Protein AF-A0A9P7SW70-F1 (afdb_monomer)

Structure (mmCIF, N/CA/C/O backbone):
data_AF-A0A9P7SW70-F1
#
_entry.id   AF-A0A9P7SW70-F1
#
loop_
_atom_site.group_PDB
_atom_site.id
_atom_site.type_symbol
_atom_site.label_atom_id
_atom_site.label_alt_id
_atom_site.label_comp_id
_atom_site.label_asym_id
_atom_site.label_entity_id
_atom_site.label_seq_id
_atom_site.pdbx_PDB_ins_code
_atom_site.Cartn_x
_atom_site.Cartn_y
_atom_site.Cartn_z
_atom_site.occupancy
_atom_site.B_iso_or_equiv
_atom_site.auth_seq_id
_atom_site.auth_comp_id
_atom_site.auth_asym_id
_atom_site.auth_atom_id
_atom_site.pdbx_PDB_model_num
ATOM 1 N N . MET A 1 1 ? 14.871 13.527 28.738 1.00 33.38 1 MET A N 1
ATOM 2 C CA . MET A 1 1 ? 14.464 12.197 29.244 1.00 33.38 1 MET A CA 1
ATOM 3 C C . MET A 1 1 ? 13.723 11.474 28.130 1.00 33.38 1 MET A C 1
ATOM 5 O O . MET A 1 1 ? 12.901 12.083 27.464 1.00 33.38 1 MET A O 1
ATOM 9 N N . ALA A 1 2 ? 14.121 10.242 27.828 1.00 35.59 2 ALA A N 1
ATOM 10 C CA . ALA A 1 2 ? 13.716 9.496 26.641 1.00 35.59 2 ALA A CA 1
ATOM 11 C C . ALA A 1 2 ? 12.453 8.663 26.915 1.00 35.59 2 ALA A C 1
ATOM 13 O O . ALA A 1 2 ? 12.571 7.533 27.375 1.00 35.59 2 ALA A O 1
ATOM 14 N N . GLU A 1 3 ? 11.262 9.174 26.595 1.00 40.00 3 GLU A N 1
ATOM 15 C CA . GLU A 1 3 ? 10.040 8.360 26.620 1.00 40.00 3 GLU A CA 1
ATOM 16 C C . GLU A 1 3 ? 10.090 7.295 25.514 1.00 40.00 3 GLU A C 1
ATOM 18 O O . GLU A 1 3 ? 9.919 7.533 24.314 1.00 40.00 3 GLU A O 1
ATOM 23 N N . THR A 1 4 ? 10.410 6.071 25.917 1.00 44.59 4 THR A N 1
ATOM 24 C CA . THR A 1 4 ? 10.183 4.862 25.134 1.00 44.59 4 THR A CA 1
ATOM 25 C C . THR A 1 4 ? 8.685 4.648 25.000 1.00 44.59 4 THR A C 1
ATOM 27 O O . THR A 1 4 ? 8.045 4.216 25.953 1.00 44.59 4 THR A O 1
ATOM 30 N N . ALA A 1 5 ? 8.129 4.914 23.811 1.00 48.75 5 ALA A N 1
ATOM 31 C CA . ALA A 1 5 ? 6.800 4.418 23.467 1.00 48.75 5 ALA A CA 1
ATOM 32 C C . ALA A 1 5 ? 6.729 2.921 23.828 1.00 48.75 5 ALA A C 1
ATOM 34 O O . ALA A 1 5 ? 7.665 2.185 23.470 1.00 48.75 5 ALA A O 1
ATOM 35 N N . PRO A 1 6 ? 5.684 2.480 24.547 1.00 55.47 6 PRO A N 1
ATOM 36 C CA . PRO A 1 6 ? 5.630 1.146 25.124 1.00 55.47 6 PRO A CA 1
ATOM 37 C C . PRO A 1 6 ? 5.807 0.087 24.033 1.00 55.47 6 PRO A C 1
ATOM 39 O O . PRO A 1 6 ? 5.265 0.193 22.938 1.00 55.47 6 PRO A O 1
ATOM 42 N N . ILE A 1 7 ? 6.602 -0.944 24.319 1.00 53.94 7 ILE A N 1
ATOM 43 C CA . ILE A 1 7 ? 6.919 -2.030 23.375 1.00 53.94 7 ILE A CA 1
ATOM 44 C C . ILE A 1 7 ? 5.635 -2.683 22.815 1.00 53.94 7 ILE A C 1
ATOM 46 O O . ILE A 1 7 ? 5.616 -3.069 21.645 1.00 53.94 7 ILE A O 1
ATOM 50 N N . SER A 1 8 ? 4.553 -2.699 23.607 1.00 55.59 8 SER A N 1
ATOM 51 C CA . SER A 1 8 ? 3.218 -3.190 23.228 1.00 55.59 8 SER A CA 1
ATOM 52 C C . SER A 1 8 ? 2.660 -2.503 21.980 1.00 55.59 8 SER A C 1
ATOM 54 O O . SER A 1 8 ? 2.403 -3.174 20.986 1.00 55.59 8 SER A O 1
ATOM 56 N N . THR A 1 9 ? 2.597 -1.165 21.953 1.00 65.81 9 THR A N 1
ATOM 57 C CA . THR A 1 9 ? 1.918 -0.417 20.872 1.00 65.81 9 THR A CA 1
ATOM 58 C C . THR A 1 9 ? 2.577 -0.598 19.511 1.00 65.81 9 THR A C 1
ATOM 60 O O . THR A 1 9 ? 1.957 -0.383 18.472 1.00 65.81 9 THR A O 1
ATOM 63 N N . THR A 1 10 ? 3.842 -1.013 19.501 1.00 64.38 10 THR A N 1
ATOM 64 C CA . THR A 1 10 ? 4.565 -1.319 18.267 1.00 64.38 10 THR A CA 1
ATOM 65 C C . THR A 1 10 ? 4.339 -2.727 17.777 1.00 64.38 10 THR A C 1
ATOM 67 O O . THR A 1 10 ? 4.258 -2.932 16.568 1.00 64.38 10 THR A O 1
ATOM 70 N N . LEU A 1 11 ? 4.287 -3.698 18.685 1.00 67.12 11 LEU A N 1
ATOM 71 C CA . LEU A 1 11 ? 3.925 -5.057 18.309 1.00 67.12 11 LEU A CA 1
ATOM 72 C C . LEU A 1 11 ? 2.505 -5.065 17.748 1.00 67.12 11 LEU A C 1
ATOM 74 O O . LEU A 1 11 ? 2.306 -5.621 16.672 1.00 67.12 11 LEU A O 1
ATOM 78 N N . ASP A 1 12 ? 1.586 -4.339 18.382 1.00 73.25 12 ASP A N 1
ATOM 79 C CA . ASP A 1 12 ? 0.208 -4.171 17.918 1.00 73.25 12 ASP A CA 1
ATOM 80 C C . ASP A 1 12 ? 0.169 -3.522 16.528 1.00 73.25 12 ASP A C 1
ATOM 82 O O . ASP A 1 12 ? -0.403 -4.079 15.593 1.00 73.25 12 ASP A O 1
ATOM 86 N N . PHE A 1 13 ? 0.908 -2.424 16.331 1.00 74.12 13 PHE A N 1
ATOM 87 C CA . PHE A 1 13 ? 1.079 -1.794 15.019 1.00 74.12 13 PHE A CA 1
ATOM 88 C C . PHE A 1 13 ? 1.612 -2.768 13.950 1.00 74.12 13 PHE A C 1
ATOM 90 O O . PHE A 1 13 ? 1.043 -2.877 12.862 1.00 74.12 13 PHE A O 1
ATOM 97 N N . ILE A 1 14 ? 2.694 -3.500 14.240 1.00 72.44 14 ILE A N 1
ATOM 98 C CA . ILE A 1 14 ? 3.294 -4.453 13.295 1.00 72.44 14 ILE A CA 1
ATOM 99 C C . ILE A 1 14 ? 2.312 -5.583 12.982 1.00 72.44 14 ILE A C 1
ATOM 101 O O . ILE A 1 14 ? 2.230 -6.012 11.830 1.00 72.44 14 ILE A O 1
ATOM 105 N N . ILE A 1 15 ? 1.585 -6.084 13.981 1.00 76.75 15 ILE A N 1
ATOM 106 C CA . ILE A 1 15 ? 0.609 -7.162 13.821 1.00 76.75 15 ILE A CA 1
ATOM 107 C C . ILE A 1 15 ? -0.555 -6.691 12.950 1.00 76.75 15 ILE A C 1
ATOM 109 O O . ILE A 1 15 ? -0.862 -7.372 11.970 1.00 76.75 15 ILE A O 1
ATOM 113 N N . SER A 1 16 ? -1.155 -5.534 13.237 1.00 77.19 16 SER A N 1
ATOM 114 C CA . SER A 1 16 ? -2.276 -4.988 12.460 1.00 77.19 16 SER A CA 1
ATOM 115 C C . SER A 1 16 ? -1.874 -4.721 11.012 1.00 77.19 16 SER A C 1
ATOM 117 O O . SER A 1 16 ? -2.533 -5.190 10.082 1.00 77.19 16 SER A O 1
ATOM 119 N N . VAL A 1 17 ? -0.709 -4.101 10.797 1.00 77.50 17 VAL A N 1
ATOM 120 C CA . VAL A 1 17 ? -0.172 -3.875 9.449 1.00 77.50 17 VAL A CA 1
ATOM 121 C C . VAL A 1 17 ? 0.100 -5.193 8.724 1.00 77.50 17 VAL A C 1
ATOM 123 O O . VAL A 1 17 ? -0.289 -5.349 7.568 1.00 77.50 17 VAL A O 1
ATOM 126 N N . LYS A 1 18 ? 0.719 -6.183 9.382 1.00 77.88 18 LYS A N 1
ATOM 127 C CA . LYS A 1 18 ? 0.943 -7.506 8.775 1.00 77.88 18 LYS A CA 1
ATOM 128 C C . LYS A 1 18 ? -0.372 -8.191 8.412 1.00 77.88 18 LYS A C 1
ATOM 130 O O . LYS A 1 18 ? -0.463 -8.766 7.330 1.00 77.88 18 LYS A O 1
ATOM 135 N N . ARG A 1 19 ? -1.383 -8.145 9.286 1.00 80.19 19 ARG A N 1
ATOM 136 C CA . ARG A 1 19 ? -2.712 -8.727 9.030 1.00 80.19 19 ARG A CA 1
ATOM 137 C C . ARG A 1 19 ? -3.365 -8.094 7.805 1.00 80.19 19 ARG A C 1
ATOM 139 O O . ARG A 1 19 ? -3.864 -8.827 6.957 1.00 80.19 19 ARG A O 1
ATOM 146 N N . MET A 1 20 ? -3.300 -6.770 7.678 1.00 78.19 20 MET A N 1
ATOM 147 C CA . MET A 1 20 ? -3.820 -6.063 6.509 1.00 78.19 20 MET A CA 1
ATOM 148 C C . MET A 1 20 ? -3.070 -6.438 5.230 1.00 78.19 20 MET A C 1
ATOM 150 O O . MET A 1 20 ? -3.681 -6.834 4.240 1.00 78.19 20 MET A O 1
ATOM 154 N N . LEU A 1 21 ? -1.740 -6.361 5.247 1.00 78.75 21 LEU A N 1
ATOM 155 C CA . LEU A 1 21 ? -0.914 -6.600 4.064 1.00 78.75 21 LEU A CA 1
ATOM 156 C C . LEU A 1 21 ? -0.947 -8.066 3.594 1.00 78.75 21 LEU A C 1
ATOM 158 O O . LEU A 1 21 ? -0.800 -8.312 2.403 1.00 78.75 21 LEU A O 1
ATOM 162 N N . ARG A 1 22 ? -1.236 -9.038 4.476 1.00 77.44 22 ARG A N 1
ATOM 163 C CA . ARG A 1 22 ? -1.486 -10.447 4.095 1.00 77.44 22 ARG A CA 1
ATOM 164 C C . ARG A 1 22 ? -2.667 -10.633 3.139 1.00 77.44 22 ARG A C 1
ATOM 166 O O . ARG A 1 22 ? -2.764 -11.676 2.502 1.00 77.44 22 ARG A O 1
ATOM 173 N N . SER A 1 23 ? -3.579 -9.665 3.051 1.00 71.62 23 SER A N 1
ATOM 174 C CA . SER A 1 23 ? -4.692 -9.716 2.095 1.00 71.62 23 SER A CA 1
ATOM 175 C C . SER A 1 23 ? -4.290 -9.316 0.668 1.00 71.62 23 SER A C 1
ATOM 177 O O . SER A 1 23 ? -5.068 -9.516 -0.266 1.00 71.62 23 SER A O 1
ATOM 179 N N . VAL A 1 24 ? -3.075 -8.789 0.485 1.00 71.31 24 VAL A N 1
ATOM 180 C CA . VAL A 1 24 ? -2.555 -8.309 -0.796 1.00 71.31 24 VAL A CA 1
ATOM 181 C C . VAL A 1 24 ? -1.742 -9.421 -1.457 1.00 71.31 24 VAL A C 1
ATOM 183 O O . VAL A 1 24 ? -0.640 -9.740 -1.016 1.00 71.31 24 VAL A O 1
ATOM 186 N N . LYS A 1 25 ? -2.277 -10.010 -2.532 1.00 67.62 25 LYS A N 1
ATOM 187 C CA . LYS A 1 25 ? -1.692 -11.196 -3.185 1.00 67.62 25 LYS A CA 1
ATOM 188 C C . LYS A 1 25 ? -0.251 -10.990 -3.656 1.00 67.62 25 LYS A C 1
ATOM 190 O O . LYS A 1 25 ? 0.555 -11.903 -3.535 1.00 67.62 25 LYS A O 1
ATOM 195 N N . SER A 1 26 ? 0.079 -9.808 -4.173 1.00 64.31 26 SER A N 1
ATOM 196 C CA . SER A 1 26 ? 1.424 -9.492 -4.666 1.00 64.31 26 SER A CA 1
ATOM 197 C C . SER A 1 26 ? 2.444 -9.120 -3.582 1.00 64.31 26 SER A C 1
ATOM 199 O O . SER A 1 26 ? 3.583 -8.796 -3.917 1.00 64.31 26 SER A O 1
ATOM 201 N N . ILE A 1 27 ? 2.056 -9.046 -2.304 1.00 67.31 27 ILE A N 1
ATOM 202 C CA . ILE A 1 27 ? 2.996 -8.730 -1.222 1.00 67.31 27 ILE A CA 1
ATOM 203 C C . ILE A 1 27 ? 3.542 -10.036 -0.667 1.00 67.31 27 ILE A C 1
ATOM 205 O O . ILE A 1 27 ? 2.938 -10.658 0.202 1.00 67.31 27 ILE A O 1
ATOM 209 N N . ASP A 1 28 ? 4.728 -10.405 -1.140 1.00 64.19 28 ASP A N 1
ATOM 210 C CA . ASP A 1 28 ? 5.550 -11.409 -0.478 1.00 64.19 28 ASP A CA 1
ATOM 211 C C . ASP A 1 28 ? 6.606 -10.708 0.390 1.00 64.19 28 ASP A C 1
ATOM 213 O O . ASP A 1 28 ? 7.395 -9.881 -0.090 1.00 64.19 28 ASP A O 1
ATOM 217 N N . PHE A 1 29 ? 6.563 -10.968 1.699 1.00 60.47 29 PHE A N 1
ATOM 218 C CA . PHE A 1 29 ? 7.402 -10.301 2.693 1.00 60.47 29 PHE A CA 1
ATOM 219 C C . PHE A 1 29 ? 8.811 -10.891 2.678 1.00 60.47 29 PHE A C 1
ATOM 221 O O . PHE A 1 29 ? 9.170 -11.693 3.535 1.00 60.47 29 PHE A O 1
ATOM 228 N N . THR A 1 30 ? 9.643 -10.465 1.733 1.00 54.19 30 THR A N 1
ATOM 229 C CA . THR A 1 30 ? 11.051 -10.891 1.705 1.00 54.19 30 THR A CA 1
ATOM 230 C C . THR A 1 30 ? 11.881 -10.194 2.773 1.00 54.19 30 THR A C 1
ATOM 232 O O . THR A 1 30 ? 12.708 -10.825 3.427 1.00 54.19 30 THR A O 1
ATOM 235 N N . GLN A 1 31 ? 11.671 -8.889 2.968 1.00 54.72 31 GLN A N 1
ATOM 236 C CA . GLN A 1 31 ? 12.362 -8.099 3.987 1.00 54.72 31 GLN A CA 1
ATOM 237 C C . GLN A 1 31 ? 11.421 -7.050 4.581 1.00 54.72 31 GLN A C 1
ATOM 239 O O . GLN A 1 31 ? 10.866 -6.209 3.870 1.00 54.72 31 GLN A O 1
ATOM 244 N N . ALA A 1 32 ? 11.277 -7.087 5.904 1.00 58.81 32 ALA A N 1
ATOM 245 C CA . ALA A 1 32 ? 10.524 -6.117 6.682 1.00 58.81 32 ALA A CA 1
ATOM 246 C C . ALA A 1 32 ? 11.463 -5.510 7.727 1.00 58.81 32 ALA A C 1
ATOM 248 O O . ALA A 1 32 ? 11.938 -6.215 8.618 1.00 58.81 32 ALA A O 1
ATOM 249 N N . LYS A 1 33 ? 11.755 -4.212 7.609 1.00 66.12 33 LYS A N 1
ATOM 250 C CA . LYS A 1 33 ? 12.598 -3.498 8.575 1.00 66.12 33 LYS A CA 1
ATOM 251 C C . LYS A 1 33 ? 11.746 -2.498 9.337 1.00 66.12 33 LYS A C 1
ATOM 253 O O . LYS A 1 33 ? 11.120 -1.629 8.737 1.00 66.12 33 LYS A O 1
ATOM 258 N N . VAL A 1 34 ? 11.742 -2.625 10.660 1.00 63.00 34 VAL A N 1
ATOM 259 C CA . VAL A 1 34 ? 11.184 -1.607 11.549 1.00 63.00 34 VAL A CA 1
ATOM 260 C C . VAL A 1 34 ? 12.309 -0.647 11.879 1.00 63.00 34 VAL A C 1
ATOM 262 O O . VAL A 1 34 ? 13.332 -1.050 12.431 1.00 63.00 34 VAL A O 1
ATOM 265 N N . THR A 1 35 ? 12.128 0.616 11.526 1.00 65.69 35 THR A N 1
ATOM 266 C CA . THR A 1 35 ? 13.114 1.660 11.795 1.00 65.69 35 THR A CA 1
ATOM 267 C C . THR A 1 35 ? 12.452 2.726 12.663 1.00 65.69 35 THR A C 1
ATOM 269 O O . THR A 1 35 ? 11.356 3.178 12.313 1.00 65.69 35 THR A O 1
ATOM 272 N N . PRO A 1 36 ? 13.054 3.131 13.797 1.00 57.84 36 PRO A N 1
ATOM 273 C CA . PRO A 1 36 ? 12.613 4.337 14.480 1.00 57.84 36 PRO A CA 1
ATOM 274 C C . PRO A 1 36 ? 12.864 5.516 13.535 1.00 57.84 36 PRO A C 1
ATOM 276 O O . PRO A 1 36 ? 13.998 5.761 13.130 1.00 57.84 36 PRO A O 1
ATOM 279 N N . SER A 1 37 ? 11.804 6.207 13.126 1.00 56.69 37 SER A N 1
ATOM 280 C CA . SER A 1 37 ? 11.923 7.416 12.319 1.00 56.69 37 SER A CA 1
ATOM 281 C C . SER A 1 37 ? 11.929 8.623 13.246 1.00 56.69 37 SER A C 1
ATOM 283 O O . SER A 1 37 ? 10.947 8.868 13.950 1.00 56.69 37 SER A O 1
ATOM 285 N N . PHE A 1 38 ? 13.008 9.393 13.204 1.00 48.06 38 PHE A N 1
ATOM 286 C CA . PHE A 1 38 ? 13.043 10.746 13.742 1.00 48.06 38 PHE A CA 1
ATOM 287 C C . PHE A 1 38 ? 12.726 11.686 12.579 1.00 48.06 38 PHE A C 1
ATOM 289 O O . PHE A 1 38 ? 13.567 11.896 11.708 1.00 48.06 38 PHE A O 1
ATOM 296 N N . SER A 1 39 ? 11.495 12.190 12.485 1.00 45.38 39 SER A N 1
ATOM 297 C CA . SER A 1 39 ? 11.191 13.215 11.484 1.00 45.38 39 SER A CA 1
ATOM 298 C C . SER A 1 39 ? 11.731 14.559 11.964 1.00 45.38 39 SER A C 1
ATOM 300 O O . SER A 1 39 ? 11.154 15.163 12.860 1.00 45.38 39 SER A O 1
ATOM 302 N N . ALA A 1 40 ? 12.817 15.032 11.350 1.00 39.88 40 ALA A N 1
ATOM 303 C CA . ALA A 1 40 ? 13.360 16.384 11.519 1.00 39.88 40 ALA A CA 1
ATOM 304 C C . ALA A 1 40 ? 12.552 17.432 10.720 1.00 39.88 40 ALA A C 1
ATOM 306 O O . ALA A 1 40 ? 13.113 18.262 10.010 1.00 39.88 40 ALA A O 1
ATOM 307 N N . SER A 1 41 ? 11.221 17.356 10.774 1.00 41.16 41 SER A N 1
ATOM 308 C CA . SER A 1 41 ? 10.322 18.344 10.173 1.00 41.16 41 SER A CA 1
ATOM 309 C C . SER A 1 41 ? 9.581 19.063 11.293 1.00 41.16 41 SER A C 1
ATOM 311 O O . SER A 1 41 ? 8.883 18.408 12.065 1.00 41.16 41 SER A O 1
ATOM 313 N N . ASN A 1 42 ? 9.743 20.388 11.355 1.00 37.62 42 ASN A N 1
ATOM 314 C CA . ASN A 1 42 ? 9.296 21.335 12.392 1.00 37.62 42 ASN A CA 1
ATOM 315 C C . ASN A 1 42 ? 7.767 21.426 12.635 1.00 37.62 42 ASN A C 1
ATOM 317 O O . ASN A 1 42 ? 7.265 22.500 12.946 1.00 37.62 42 ASN A O 1
ATOM 321 N N . GLN A 1 43 ? 7.001 20.344 12.482 1.00 40.59 43 GLN A N 1
ATOM 322 C CA . GLN A 1 43 ? 5.554 20.325 12.746 1.00 40.59 43 GLN A CA 1
ATOM 323 C C . GLN A 1 43 ? 5.040 19.068 13.461 1.00 40.59 43 GLN A C 1
ATOM 325 O O . GLN A 1 43 ? 3.834 18.939 13.631 1.00 40.59 43 GLN A O 1
ATOM 330 N N . ASP A 1 44 ? 5.904 18.155 13.911 1.00 43.62 44 ASP A N 1
ATOM 331 C CA . ASP A 1 44 ? 5.444 16.953 14.615 1.00 43.62 44 ASP A CA 1
ATOM 332 C C . ASP A 1 44 ? 6.182 16.816 15.954 1.00 43.62 44 ASP A C 1
ATOM 334 O O . ASP A 1 44 ? 7.312 16.331 16.024 1.00 43.62 44 ASP A O 1
ATOM 338 N N . ASP A 1 45 ? 5.542 17.294 17.023 1.00 38.81 45 ASP A N 1
ATOM 339 C CA . ASP A 1 45 ? 6.022 17.190 18.401 1.00 38.81 45 ASP A CA 1
ATOM 340 C C . ASP A 1 45 ? 6.339 15.733 18.767 1.00 38.81 45 ASP A C 1
ATOM 342 O O . ASP A 1 45 ? 5.433 14.92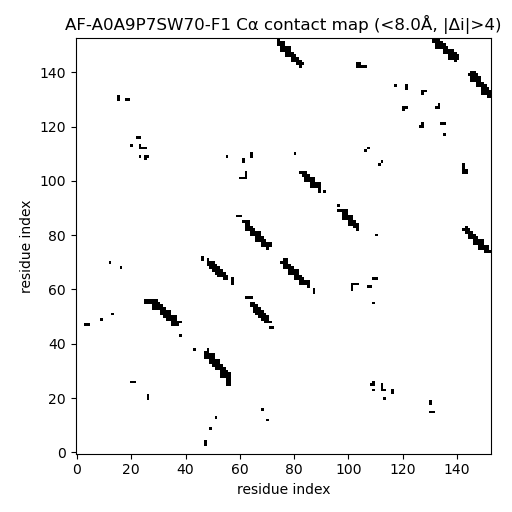3 18.981 1.00 38.81 45 ASP A O 1
ATOM 346 N N . GLY A 1 46 ? 7.629 15.410 18.868 1.00 39.25 46 GLY A N 1
ATOM 347 C CA . GLY A 1 46 ? 8.209 14.450 19.817 1.00 39.25 46 GLY A CA 1
ATOM 348 C C . GLY A 1 46 ? 7.796 12.973 19.760 1.00 39.25 46 GLY A C 1
ATOM 349 O O . GLY A 1 46 ? 8.380 12.166 20.483 1.00 39.25 46 GLY A O 1
ATOM 350 N N . ALA A 1 47 ? 6.838 12.559 18.929 1.00 46.12 47 ALA A N 1
ATOM 351 C CA . ALA A 1 47 ? 6.440 11.159 18.855 1.00 46.12 47 ALA A CA 1
ATOM 352 C C . ALA A 1 47 ? 7.477 10.361 18.061 1.00 46.12 47 ALA A C 1
ATOM 354 O O . ALA A 1 47 ? 7.679 10.583 16.866 1.00 46.12 47 ALA A O 1
ATOM 355 N N . ARG A 1 48 ? 8.113 9.390 18.726 1.00 54.16 48 ARG A N 1
ATOM 356 C CA . ARG A 1 48 ? 8.946 8.356 18.096 1.00 54.16 48 ARG A CA 1
ATOM 357 C C . ARG A 1 48 ? 8.092 7.525 17.144 1.00 54.16 48 ARG A C 1
ATOM 359 O O . ARG A 1 48 ? 7.588 6.463 17.497 1.00 54.16 48 ARG A O 1
ATOM 366 N N . SER A 1 49 ? 7.919 8.032 15.937 1.00 57.88 49 SER A N 1
ATOM 367 C CA . SER A 1 49 ? 7.229 7.341 14.868 1.00 57.88 49 SER A CA 1
ATOM 368 C C . SER A 1 49 ? 8.031 6.097 14.480 1.00 57.88 49 SER A C 1
ATOM 370 O O . SER A 1 49 ? 9.260 6.134 14.375 1.00 57.88 49 SER A O 1
ATOM 372 N N . ARG A 1 50 ? 7.345 4.971 14.287 1.00 64.81 50 ARG A N 1
ATOM 373 C CA . ARG A 1 50 ? 7.962 3.730 13.815 1.00 64.81 50 ARG A CA 1
ATOM 374 C C . ARG A 1 50 ? 7.520 3.489 12.387 1.00 64.81 50 ARG A C 1
ATOM 376 O O . ARG A 1 50 ? 6.326 3.538 12.095 1.00 64.81 50 ARG A O 1
ATOM 383 N N . VAL A 1 51 ? 8.497 3.251 11.517 1.00 66.44 51 VAL A N 1
ATOM 384 C CA . VAL A 1 51 ? 8.261 2.988 10.100 1.00 66.44 51 VAL A CA 1
ATOM 385 C C . VAL A 1 51 ? 8.566 1.528 9.813 1.00 66.44 51 VAL A C 1
ATOM 387 O O . VAL A 1 51 ? 9.696 1.077 10.008 1.00 66.44 51 VAL A O 1
ATOM 390 N N . LEU A 1 52 ? 7.556 0.792 9.358 1.00 70.44 52 LEU A N 1
ATOM 391 C CA . LEU A 1 52 ? 7.735 -0.521 8.757 1.00 70.44 52 LEU A CA 1
ATOM 392 C C . LEU A 1 52 ? 7.957 -0.324 7.260 1.00 70.44 52 LEU A C 1
ATOM 394 O O . LEU A 1 52 ? 7.022 0.016 6.540 1.00 70.44 52 LEU A O 1
ATOM 398 N N . VAL A 1 53 ? 9.187 -0.552 6.806 1.00 70.69 53 VAL A N 1
ATOM 399 C CA . VAL A 1 53 ? 9.507 -0.567 5.379 1.00 70.69 53 VAL A CA 1
ATOM 400 C C . VAL A 1 53 ? 9.426 -2.005 4.888 1.00 70.69 53 VAL A C 1
ATOM 402 O O . VAL A 1 53 ? 10.167 -2.869 5.368 1.00 70.69 53 VAL A O 1
ATOM 405 N N . VAL A 1 54 ? 8.532 -2.258 3.934 1.00 67.81 54 VAL A N 1
ATOM 406 C CA . VAL A 1 54 ? 8.367 -3.565 3.294 1.00 67.81 54 VAL A CA 1
ATOM 407 C C . VAL A 1 54 ? 8.854 -3.478 1.855 1.00 67.81 54 VAL A C 1
ATOM 409 O O . VAL A 1 54 ? 8.335 -2.700 1.048 1.00 67.81 54 VAL A O 1
ATOM 412 N N . LYS A 1 55 ? 9.854 -4.305 1.538 1.00 65.50 55 LYS A N 1
ATOM 413 C CA . LYS A 1 55 ? 10.270 -4.571 0.160 1.00 65.50 55 LYS A CA 1
ATOM 414 C C . LYS A 1 55 ? 9.510 -5.794 -0.338 1.00 65.50 55 LYS A C 1
ATOM 416 O O . LYS A 1 55 ? 9.472 -6.817 0.340 1.00 65.50 55 LYS A O 1
ATOM 421 N N . THR A 1 56 ? 8.881 -5.656 -1.496 1.00 64.12 56 THR A N 1
ATOM 422 C CA . THR A 1 56 ? 8.109 -6.732 -2.131 1.00 64.12 56 THR A CA 1
ATOM 423 C C . THR A 1 56 ? 8.988 -7.505 -3.109 1.00 64.12 56 THR A C 1
ATOM 425 O O . THR A 1 56 ? 9.970 -6.958 -3.612 1.00 64.12 56 THR A O 1
ATOM 428 N N . VAL A 1 57 ? 8.663 -8.774 -3.375 1.00 59.38 57 VAL A N 1
ATOM 429 C CA . VAL A 1 57 ? 9.249 -9.507 -4.509 1.00 59.38 57 VAL A CA 1
ATOM 430 C C . VAL A 1 57 ? 8.757 -8.844 -5.785 1.00 59.38 57 VAL A C 1
ATOM 432 O O . VAL A 1 57 ? 7.555 -8.666 -5.972 1.00 59.38 57 VAL A O 1
ATOM 435 N N . GLN A 1 58 ? 9.681 -8.437 -6.649 1.00 62.41 58 GLN A N 1
ATOM 436 C CA . GLN A 1 58 ? 9.329 -7.720 -7.866 1.00 62.41 58 GLN A CA 1
ATOM 437 C C . GLN A 1 58 ? 9.903 -8.429 -9.075 1.00 62.41 58 GLN A C 1
ATOM 439 O O . GLN A 1 58 ? 11.118 -8.594 -9.181 1.00 62.41 58 GLN A O 1
ATOM 444 N N . ASP A 1 59 ? 9.013 -8.787 -9.996 1.00 63.22 59 ASP A N 1
ATOM 445 C CA . ASP A 1 59 ? 9.387 -9.109 -11.365 1.00 63.22 59 ASP A CA 1
ATOM 446 C C . ASP A 1 59 ? 10.135 -7.909 -11.983 1.00 63.22 59 ASP A C 1
ATOM 448 O O . ASP A 1 59 ? 9.853 -6.739 -11.699 1.00 63.22 59 ASP A O 1
ATOM 452 N N . ASP A 1 60 ? 11.107 -8.194 -12.843 1.00 59.94 60 ASP A N 1
ATOM 453 C CA . ASP A 1 60 ? 11.842 -7.200 -13.619 1.00 59.94 60 ASP A CA 1
ATOM 454 C C . ASP A 1 60 ? 10.939 -6.392 -14.559 1.00 59.94 60 ASP A C 1
ATOM 456 O O . ASP A 1 60 ? 11.327 -5.309 -14.993 1.00 59.94 60 ASP A O 1
ATOM 460 N N . SER A 1 61 ? 9.723 -6.870 -14.829 1.00 62.66 61 SER A N 1
ATOM 461 C CA . SER A 1 61 ? 8.706 -6.165 -15.612 1.00 62.66 61 SER A CA 1
ATOM 462 C C . SER A 1 61 ? 7.988 -5.022 -14.870 1.00 62.66 61 SER A C 1
ATOM 464 O O . SER A 1 61 ? 7.158 -4.345 -15.479 1.00 62.66 61 SER A O 1
ATOM 466 N N . LEU A 1 62 ? 8.283 -4.769 -13.584 1.00 67.75 62 LEU A N 1
ATOM 467 C CA . LEU A 1 62 ? 7.571 -3.787 -12.749 1.00 67.75 62 LEU A CA 1
ATOM 468 C C . LEU A 1 62 ? 8.504 -2.723 -12.122 1.00 67.75 62 LEU A C 1
ATOM 470 O O . LEU A 1 62 ? 9.687 -2.987 -11.879 1.00 67.75 62 LEU A O 1
ATOM 474 N N . PRO A 1 63 ? 7.999 -1.498 -11.846 1.00 69.12 63 PRO A N 1
ATOM 475 C CA . PRO A 1 63 ? 8.762 -0.461 -11.148 1.00 69.12 63 PRO A CA 1
ATOM 476 C C . PRO A 1 63 ? 9.081 -0.870 -9.706 1.00 69.12 63 PRO A C 1
ATOM 478 O O . PRO A 1 63 ? 8.361 -1.667 -9.099 1.00 69.12 63 PRO A O 1
ATOM 481 N N . ILE A 1 64 ? 10.133 -0.280 -9.128 1.00 74.31 64 ILE A N 1
ATOM 482 C CA . ILE A 1 64 ? 10.489 -0.541 -7.733 1.00 74.31 64 ILE A CA 1
ATOM 483 C C . ILE A 1 64 ? 9.365 -0.053 -6.825 1.00 74.31 64 ILE A C 1
ATOM 485 O O . ILE A 1 64 ? 8.926 1.086 -6.962 1.00 74.31 64 ILE A O 1
ATOM 489 N N . HIS A 1 65 ? 8.916 -0.893 -5.896 1.00 76.12 65 HIS A N 1
ATOM 490 C CA . HIS A 1 65 ? 7.800 -0.590 -5.012 1.00 76.12 65 HIS A CA 1
ATOM 491 C C . HIS A 1 65 ? 8.222 -0.706 -3.553 1.00 76.12 65 HIS A C 1
ATOM 493 O O . HIS A 1 65 ? 8.621 -1.774 -3.083 1.00 76.12 65 HIS A O 1
ATOM 499 N N . VAL A 1 66 ? 8.091 0.401 -2.831 1.00 80.31 66 VAL A N 1
ATOM 500 C CA . VAL A 1 66 ? 8.384 0.484 -1.402 1.00 80.31 66 VAL A CA 1
ATOM 501 C C . VAL A 1 66 ? 7.092 0.804 -0.676 1.00 80.31 66 VAL A C 1
ATOM 503 O O . VAL A 1 66 ? 6.399 1.762 -1.016 1.00 80.31 66 VAL A O 1
ATOM 506 N N . LEU A 1 67 ? 6.761 -0.026 0.306 1.00 81.69 67 LEU A N 1
ATOM 507 C CA . LEU A 1 67 ? 5.678 0.250 1.235 1.00 81.69 67 LEU A CA 1
ATOM 508 C C . LEU A 1 67 ? 6.267 0.756 2.537 1.00 81.69 67 LEU A C 1
ATOM 510 O O . LEU A 1 67 ? 7.144 0.109 3.107 1.00 81.69 67 LEU A O 1
ATOM 514 N N . GLU A 1 68 ? 5.765 1.888 3.006 1.00 84.69 68 GLU A N 1
ATOM 515 C CA . GLU A 1 68 ? 6.102 2.430 4.313 1.00 84.69 68 GLU A CA 1
ATOM 516 C C . GLU A 1 68 ? 4.835 2.544 5.143 1.00 84.69 68 GLU A C 1
ATOM 518 O O . GLU A 1 68 ? 3.893 3.233 4.762 1.00 84.69 68 GLU A O 1
ATOM 523 N N . CYS A 1 69 ? 4.805 1.883 6.291 1.00 85.00 69 CYS A N 1
ATOM 524 C CA . CYS A 1 69 ? 3.729 2.047 7.258 1.00 85.00 69 CYS A CA 1
ATOM 525 C C . CYS A 1 69 ? 4.273 2.855 8.424 1.00 85.00 69 CYS A C 1
ATOM 527 O O . CYS A 1 69 ? 5.280 2.464 9.007 1.00 85.00 69 CYS A O 1
ATOM 529 N N . ARG A 1 70 ? 3.613 3.949 8.782 1.00 84.00 70 ARG A N 1
ATOM 530 C CA . ARG A 1 70 ? 3.990 4.853 9.862 1.00 84.00 70 ARG A CA 1
ATOM 531 C C . ARG A 1 70 ? 2.864 4.913 10.886 1.00 84.00 70 ARG A C 1
ATOM 533 O O . ARG A 1 70 ? 1.744 5.276 10.536 1.00 84.00 70 ARG A O 1
ATOM 540 N N . GLN A 1 71 ? 3.157 4.592 12.142 1.00 81.06 71 GLN A N 1
ATOM 541 C CA . GLN A 1 71 ? 2.222 4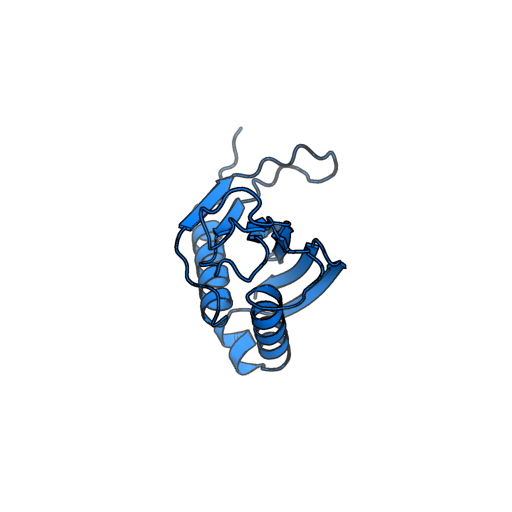.851 13.239 1.00 81.06 71 GLN A CA 1
ATOM 542 C C . GLN A 1 71 ? 2.216 6.350 13.559 1.00 81.06 71 GLN A C 1
ATOM 544 O O . GLN A 1 71 ?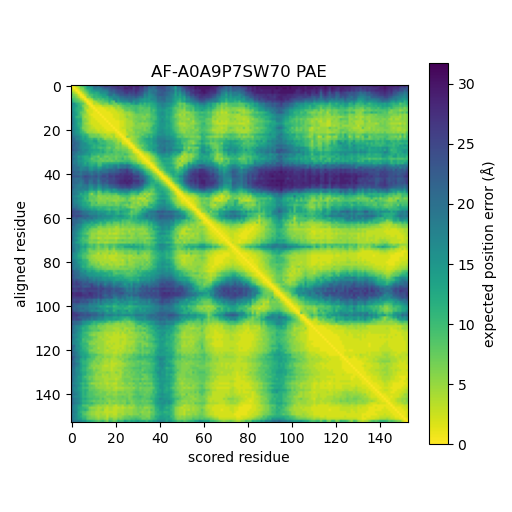 3.274 6.953 13.759 1.00 81.06 71 GLN A O 1
ATOM 549 N N . LEU A 1 72 ? 1.030 6.945 13.586 1.00 80.94 72 LEU A N 1
ATOM 550 C CA . LEU A 1 72 ? 0.793 8.328 13.982 1.00 80.94 72 LEU A CA 1
ATOM 551 C C . LEU A 1 72 ? 0.155 8.369 15.379 1.00 80.94 72 LEU A C 1
ATOM 553 O O . LEU A 1 72 ? -0.231 7.341 15.940 1.00 80.94 72 LEU A O 1
ATOM 557 N N . LYS A 1 73 ? 0.046 9.571 15.952 1.00 72.69 73 LYS A N 1
ATOM 558 C CA . LYS A 1 73 ? -0.719 9.788 17.188 1.00 72.69 73 LYS A CA 1
ATOM 559 C C . LYS A 1 73 ? -2.202 9.433 16.955 1.00 72.69 73 LYS A C 1
ATOM 561 O O . LYS A 1 73 ? -2.682 9.466 15.823 1.00 72.69 73 LYS A O 1
ATOM 566 N N . ASN A 1 74 ? -2.922 9.114 18.031 1.00 74.38 74 ASN A N 1
ATOM 567 C CA . ASN A 1 74 ? -4.375 8.872 18.037 1.00 74.38 74 ASN A CA 1
ATOM 568 C C . ASN A 1 74 ? -4.843 7.630 17.250 1.00 74.38 74 ASN A C 1
ATOM 570 O O . ASN A 1 74 ? -5.906 7.656 16.643 1.00 74.38 74 ASN A O 1
ATOM 574 N N . GLY A 1 75 ? -4.049 6.554 17.226 1.00 77.38 75 GLY A N 1
ATOM 575 C CA . GLY A 1 75 ? -4.468 5.274 16.628 1.00 77.38 75 GLY A CA 1
ATOM 576 C C . GLY A 1 75 ? -4.413 5.220 15.097 1.00 77.38 75 GLY A C 1
ATOM 577 O O . GLY A 1 75 ? -4.759 4.203 14.498 1.00 77.38 75 GLY A O 1
ATOM 578 N N 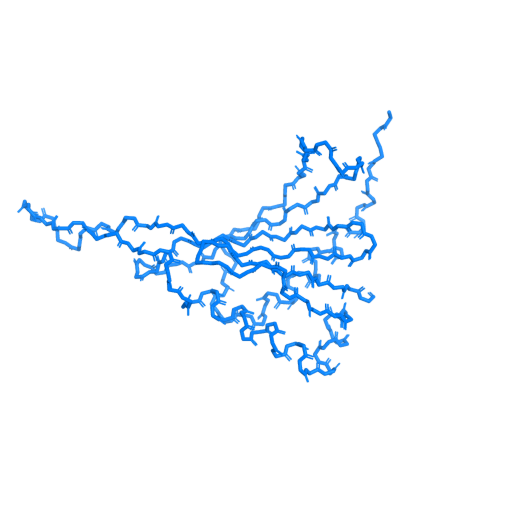. TYR A 1 76 ? -3.935 6.281 14.445 1.00 84.31 76 TYR A N 1
ATOM 579 C CA . TYR A 1 76 ? -3.797 6.308 12.995 1.00 84.31 76 TYR A CA 1
ATOM 580 C C . TYR A 1 76 ? -2.545 5.575 12.512 1.00 84.31 76 TYR A C 1
ATOM 582 O O . TYR A 1 76 ? -1.445 5.711 13.050 1.00 84.31 76 TYR A O 1
ATOM 590 N N . VAL A 1 77 ? -2.699 4.873 11.397 1.00 86.56 77 VAL A N 1
ATOM 591 C CA . VAL A 1 77 ? -1.621 4.317 10.591 1.00 86.56 77 VAL A CA 1
ATOM 592 C C . VAL A 1 77 ? -1.626 5.001 9.236 1.00 86.56 77 VAL A C 1
ATOM 594 O O . VAL A 1 77 ? -2.594 4.932 8.482 1.00 86.56 77 VAL A O 1
ATOM 597 N N . LYS A 1 78 ? -0.513 5.647 8.901 1.00 89.19 78 LYS A N 1
ATOM 598 C CA . LYS A 1 78 ? -0.254 6.125 7.548 1.00 89.19 78 LYS A CA 1
ATOM 599 C C . LYS A 1 78 ? 0.436 5.023 6.758 1.00 89.19 78 LYS A C 1
ATOM 601 O O . LYS A 1 78 ? 1.510 4.572 7.137 1.00 89.19 78 LYS A O 1
ATOM 606 N N . LEU A 1 79 ? -0.162 4.610 5.654 1.00 89.38 79 LEU A N 1
ATOM 607 C CA . LEU A 1 79 ? 0.414 3.668 4.708 1.00 89.38 79 LEU A CA 1
ATOM 608 C C . LEU A 1 79 ? 0.792 4.420 3.434 1.00 89.38 79 LEU A C 1
ATOM 610 O O . LEU A 1 79 ? -0.072 5.003 2.791 1.00 89.38 79 LEU A O 1
ATOM 614 N N . SER A 1 80 ? 2.063 4.393 3.059 1.00 89.25 80 SER A N 1
ATOM 615 C CA . SER A 1 80 ? 2.587 5.018 1.847 1.00 89.25 80 SER A CA 1
ATOM 616 C C . SER A 1 80 ? 3.075 3.952 0.865 1.00 89.25 80 SER A C 1
ATOM 618 O O . SER A 1 80 ? 3.816 3.041 1.229 1.00 89.25 80 SER A O 1
ATOM 620 N N . SER A 1 81 ? 2.681 4.086 -0.398 1.00 87.81 81 SER A N 1
ATOM 621 C CA . SER A 1 81 ? 3.116 3.291 -1.547 1.00 87.81 81 SER A CA 1
ATOM 622 C C . SER A 1 81 ? 3.956 4.170 -2.464 1.00 87.81 81 SER A C 1
ATOM 624 O O . SER A 1 81 ? 3.433 4.994 -3.223 1.00 87.81 81 SER A O 1
ATOM 626 N N . TYR A 1 82 ? 5.266 3.959 -2.438 1.00 85.81 82 TYR A N 1
ATOM 627 C CA . TYR A 1 82 ? 6.206 4.637 -3.320 1.00 85.81 82 TYR A CA 1
ATOM 628 C C . TYR A 1 82 ? 6.546 3.759 -4.517 1.00 85.81 82 TYR A C 1
ATOM 630 O O . TYR A 1 82 ? 6.874 2.582 -4.368 1.00 85.81 82 TYR A O 1
ATOM 638 N N . GLN A 1 83 ? 6.499 4.358 -5.705 1.00 83.88 83 GLN A N 1
ATOM 639 C CA . GLN A 1 83 ? 6.977 3.750 -6.939 1.00 83.88 83 GLN A CA 1
ATOM 640 C C . GLN A 1 83 ? 8.195 4.516 -7.449 1.00 83.88 83 GLN A C 1
ATOM 642 O O . GLN A 1 83 ? 8.137 5.730 -7.655 1.00 83.88 83 GLN A O 1
ATOM 647 N N . TYR A 1 84 ? 9.279 3.788 -7.699 1.00 79.81 84 TYR A N 1
ATOM 648 C CA . TYR A 1 84 ? 10.516 4.308 -8.269 1.00 79.81 84 TYR A CA 1
ATOM 649 C C . TYR A 1 84 ? 10.801 3.629 -9.604 1.00 79.81 84 TYR A C 1
ATOM 651 O O . TYR A 1 84 ? 10.519 2.447 -9.805 1.00 79.81 84 TYR A O 1
ATOM 659 N N . SE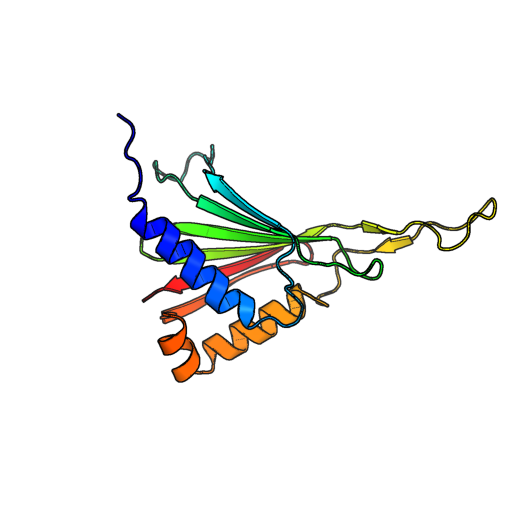R A 1 85 ? 11.361 4.386 -10.542 1.00 77.19 85 SER A N 1
ATOM 660 C CA . SER A 1 85 ? 11.749 3.844 -11.839 1.00 77.19 85 SER A CA 1
ATOM 661 C C . SER A 1 85 ? 12.850 2.804 -11.666 1.00 77.19 85 SER A C 1
ATOM 663 O O . SER A 1 85 ? 13.791 3.014 -10.897 1.00 77.19 85 SER A O 1
ATOM 665 N N . LYS A 1 86 ? 12.762 1.710 -12.421 1.00 75.19 86 LYS A N 1
ATOM 666 C CA . LYS A 1 86 ? 13.775 0.650 -12.450 1.00 75.19 86 LYS A CA 1
ATOM 667 C C . LYS A 1 86 ? 14.425 0.614 -13.826 1.00 75.19 86 LYS A C 1
ATOM 669 O O . LYS A 1 86 ? 13.730 0.662 -14.839 1.00 75.19 86 LYS A O 1
ATOM 674 N N . SER A 1 87 ? 15.751 0.518 -13.858 1.00 72.94 87 SER A N 1
ATOM 675 C CA . SER A 1 87 ? 16.480 0.189 -15.082 1.00 72.94 87 SER A CA 1
ATOM 676 C C . SER A 1 87 ? 16.518 -1.330 -15.218 1.00 72.94 87 SER A C 1
ATOM 678 O O . SER A 1 87 ? 17.054 -2.015 -14.346 1.00 72.94 87 SER A O 1
ATOM 680 N N . VAL A 1 88 ? 15.915 -1.858 -16.280 1.00 72.62 88 VAL A N 1
ATOM 681 C CA . VAL A 1 88 ? 15.892 -3.296 -16.556 1.00 72.62 88 VAL A CA 1
ATOM 682 C C . VAL A 1 88 ? 17.108 -3.631 -17.402 1.00 72.62 88 VAL A C 1
ATOM 684 O O . VAL A 1 88 ? 17.338 -3.025 -18.456 1.00 72.62 88 VAL A O 1
ATOM 687 N N . LYS A 1 89 ? 17.915 -4.583 -16.919 1.00 70.38 89 LYS A N 1
ATOM 688 C CA . LYS A 1 89 ? 19.071 -5.056 -17.676 1.00 70.38 89 LYS A CA 1
ATOM 689 C C . LYS A 1 89 ? 18.587 -5.703 -18.978 1.00 70.38 89 LYS A C 1
ATOM 691 O O . LYS A 1 89 ? 17.553 -6.371 -18.977 1.00 70.38 89 LYS A O 1
ATOM 696 N N . PRO A 1 90 ? 19.320 -5.534 -20.087 1.00 69.62 90 PRO A N 1
ATOM 697 C CA . PRO A 1 90 ? 18.956 -6.199 -21.323 1.00 69.62 90 PRO A CA 1
ATOM 698 C C . PRO A 1 90 ? 18.993 -7.718 -21.118 1.00 69.62 90 PRO A C 1
ATOM 700 O O . PRO A 1 90 ? 19.928 -8.240 -20.515 1.00 69.62 90 PRO A O 1
ATOM 703 N N . ARG A 1 91 ? 18.000 -8.436 -21.654 1.00 69.50 91 ARG A N 1
ATOM 704 C CA . ARG A 1 91 ? 17.969 -9.912 -21.624 1.00 69.50 91 ARG A CA 1
ATOM 705 C C . ARG A 1 91 ? 19.071 -10.554 -22.481 1.00 69.50 91 ARG A C 1
ATOM 707 O O . ARG A 1 91 ? 19.300 -11.751 -22.392 1.00 69.50 91 ARG A O 1
ATOM 714 N N . SER A 1 92 ? 19.739 -9.760 -23.317 1.00 71.94 92 SER A N 1
ATOM 715 C CA . SER A 1 92 ? 20.810 -10.175 -24.221 1.00 71.94 92 SER A CA 1
ATOM 716 C C . SER A 1 92 ? 22.109 -9.457 -23.868 1.00 71.94 92 SER A C 1
ATOM 718 O O . SER A 1 92 ? 22.115 -8.248 -23.649 1.00 71.94 92 SER A O 1
ATOM 720 N N . THR A 1 93 ? 23.222 -10.187 -23.869 1.00 71.44 93 THR A N 1
ATOM 721 C CA . THR A 1 93 ? 24.578 -9.657 -23.647 1.00 71.44 93 THR A CA 1
ATOM 722 C C . THR A 1 93 ? 25.220 -9.079 -24.912 1.00 71.44 93 THR A C 1
ATOM 724 O O . THR A 1 93 ? 26.370 -8.642 -24.871 1.00 71.44 93 THR A O 1
ATOM 727 N N . LYS A 1 94 ? 24.506 -9.056 -26.049 1.00 74.00 94 LYS A N 1
ATOM 728 C CA . LYS A 1 94 ? 25.031 -8.526 -27.317 1.00 74.00 94 LYS A CA 1
ATOM 729 C C . LYS A 1 94 ? 25.400 -7.038 -27.197 1.00 74.00 94 LYS A C 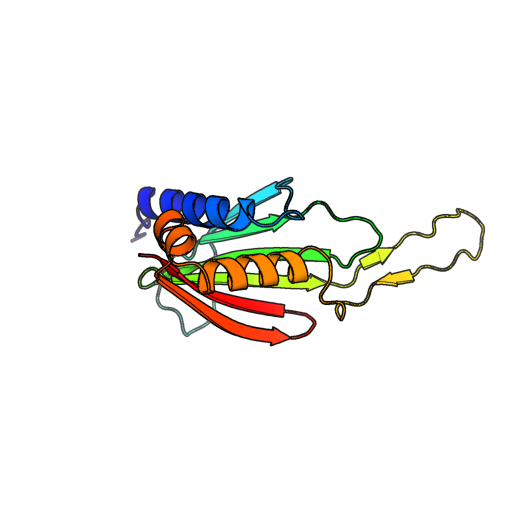1
ATOM 731 O O . LYS A 1 94 ? 24.669 -6.249 -26.593 1.00 74.00 94 LYS A O 1
ATOM 736 N N . ARG A 1 95 ? 26.514 -6.640 -27.830 1.00 63.97 95 ARG A N 1
ATOM 737 C CA . ARG A 1 95 ? 26.891 -5.223 -28.004 1.00 63.97 95 ARG A CA 1
ATOM 738 C C . ARG A 1 95 ? 25.728 -4.477 -28.671 1.00 63.97 95 ARG A C 1
ATOM 740 O O . ARG A 1 95 ? 25.260 -4.900 -29.721 1.00 63.97 95 ARG A O 1
ATOM 747 N N . GLY A 1 96 ? 25.261 -3.397 -28.042 1.00 63.47 96 GLY A N 1
ATOM 748 C CA . GLY A 1 96 ? 24.123 -2.599 -28.518 1.00 63.47 96 GLY A CA 1
ATOM 749 C C . GLY A 1 96 ? 22.753 -2.994 -27.952 1.00 63.47 96 GLY A C 1
ATOM 750 O O . GLY A 1 96 ? 21.745 -2.443 -28.383 1.00 63.47 96 GLY A O 1
ATOM 751 N N . ALA A 1 97 ? 22.677 -3.918 -26.988 1.00 64.56 97 ALA A N 1
ATOM 752 C CA . ALA A 1 97 ? 21.402 -4.266 -26.366 1.00 64.56 97 ALA A CA 1
ATOM 753 C C . ALA A 1 97 ? 20.795 -3.072 -25.595 1.00 64.56 97 ALA A C 1
ATOM 755 O O . ALA A 1 97 ? 21.424 -2.495 -24.703 1.00 64.56 97 ALA A O 1
ATOM 756 N N . LEU A 1 98 ? 19.556 -2.715 -25.946 1.00 66.69 98 LEU A N 1
ATOM 757 C CA . LEU A 1 98 ? 18.828 -1.585 -25.369 1.00 66.69 98 LEU A CA 1
ATOM 758 C C . LEU A 1 98 ? 18.475 -1.843 -23.898 1.00 66.69 98 LEU A C 1
ATOM 760 O O . LEU A 1 98 ? 18.000 -2.920 -23.531 1.00 66.69 98 LEU A O 1
ATOM 764 N N . ARG A 1 99 ? 18.696 -0.830 -23.053 1.00 68.81 99 ARG A N 1
ATOM 765 C CA . ARG A 1 99 ? 18.194 -0.793 -21.673 1.00 68.81 99 ARG A CA 1
ATOM 766 C C . ARG A 1 99 ? 16.801 -0.179 -21.676 1.00 68.81 99 ARG A C 1
ATOM 768 O O . ARG A 1 99 ? 16.588 0.844 -22.319 1.00 68.81 99 ARG A O 1
ATOM 775 N N . PHE A 1 100 ? 15.886 -0.761 -20.909 1.00 71.12 100 PHE A N 1
ATOM 776 C CA . PHE A 1 100 ? 14.537 -0.225 -20.742 1.00 71.12 100 PHE A CA 1
ATOM 777 C C . PHE A 1 100 ? 14.405 0.413 -19.361 1.00 71.12 100 PHE A C 1
ATOM 779 O O . PHE A 1 100 ? 14.859 -0.147 -18.359 1.00 71.12 100 PHE A O 1
ATOM 786 N N . ILE A 1 101 ? 13.796 1.597 -19.306 1.00 72.94 101 ILE A N 1
ATOM 787 C CA . ILE A 1 101 ? 13.412 2.237 -18.047 1.00 72.94 101 ILE A CA 1
ATOM 788 C C . ILE A 1 101 ? 11.932 1.958 -17.832 1.00 72.94 101 ILE A C 1
ATOM 790 O O . ILE A 1 101 ? 11.098 2.372 -18.635 1.00 72.94 101 ILE A O 1
ATOM 794 N N . MET A 1 102 ? 11.607 1.281 -16.735 1.00 71.31 102 MET A N 1
ATOM 795 C CA . MET A 1 102 ? 10.220 1.087 -16.331 1.00 71.31 102 MET A CA 1
ATOM 796 C C . MET A 1 102 ? 9.702 2.365 -15.658 1.00 71.31 102 MET A C 1
ATOM 798 O O . MET A 1 102 ? 10.266 2.778 -14.636 1.00 71.31 102 MET A O 1
ATOM 802 N N . PRO A 1 103 ? 8.654 3.014 -16.201 1.00 68.50 103 PRO A N 1
ATOM 803 C CA . PRO A 1 103 ? 8.137 4.261 -15.654 1.00 68.50 103 PRO A CA 1
ATOM 804 C C . PRO A 1 103 ? 7.312 4.023 -14.383 1.00 68.50 103 PRO A C 1
ATOM 806 O O . PRO A 1 103 ? 6.653 2.999 -14.220 1.00 68.50 103 PRO A O 1
ATOM 809 N N . THR A 1 104 ? 7.268 5.028 -13.508 1.00 63.25 104 THR A N 1
ATOM 810 C CA . THR A 1 104 ? 6.483 5.020 -12.258 1.00 63.25 104 THR A CA 1
ATOM 811 C C . THR A 1 104 ? 4.985 5.261 -12.475 1.00 63.25 104 THR A C 1
ATOM 813 O O . THR A 1 104 ? 4.256 5.450 -11.520 1.00 63.25 104 THR A O 1
ATOM 816 N N . GLY A 1 105 ? 4.508 5.358 -13.719 1.00 61.25 105 GLY A N 1
ATOM 817 C CA . GLY A 1 105 ? 3.123 5.746 -14.026 1.00 61.25 105 GLY A CA 1
ATOM 818 C C . GLY A 1 105 ? 2.102 4.610 -14.002 1.00 61.25 105 GLY A C 1
ATOM 819 O O . GLY A 1 105 ? 0.924 4.855 -14.238 1.00 61.25 105 GLY A O 1
ATOM 820 N N . GLN A 1 106 ? 2.521 3.367 -13.771 1.00 63.62 106 GLN A N 1
ATOM 821 C CA . GLN A 1 106 ? 1.621 2.223 -13.888 1.00 63.62 106 GLN A CA 1
ATOM 822 C C . GLN A 1 106 ? 1.016 1.864 -12.527 1.00 63.62 106 GLN A C 1
ATOM 824 O O . GLN A 1 106 ? 1.699 1.346 -11.639 1.00 63.62 106 GLN A O 1
ATOM 829 N N . CYS A 1 107 ? -0.293 2.088 -12.379 1.00 64.81 107 CYS A N 1
ATOM 830 C CA . CYS A 1 107 ? -1.085 1.530 -11.281 1.00 64.81 107 CYS A CA 1
ATOM 831 C C . CYS A 1 107 ? -1.303 0.026 -11.529 1.00 64.81 107 CYS A C 1
ATOM 833 O O . CYS A 1 107 ? -2.380 -0.407 -11.922 1.00 64.81 107 CYS A O 1
ATOM 835 N N . LYS A 1 108 ? -0.226 -0.753 -11.398 1.00 70.31 108 LYS A N 1
ATOM 836 C CA . LYS A 1 108 ? -0.172 -2.206 -11.600 1.00 70.31 108 LYS A CA 1
ATOM 837 C C . LYS A 1 108 ? 0.622 -2.870 -10.476 1.00 70.31 108 LYS A C 1
ATOM 839 O O . LYS A 1 108 ? 1.343 -2.196 -9.732 1.00 70.31 108 LYS A O 1
ATOM 844 N N . GLY A 1 109 ? 0.508 -4.194 -10.377 1.00 74.88 109 GLY A N 1
ATOM 845 C CA . GLY A 1 109 ? 1.202 -4.996 -9.369 1.00 74.88 109 GLY A CA 1
ATOM 846 C C . GLY A 1 109 ? 0.803 -4.574 -7.955 1.00 74.88 109 GLY A C 1
ATOM 847 O O . GLY A 1 109 ? -0.373 -4.355 -7.683 1.00 74.88 109 GLY A O 1
ATOM 848 N N . VAL A 1 110 ? 1.794 -4.370 -7.083 1.00 77.56 110 VAL A N 1
ATOM 849 C CA . VAL A 1 110 ? 1.583 -4.084 -5.652 1.00 77.56 110 VAL A CA 1
ATOM 850 C C . VAL A 1 110 ? 0.661 -2.903 -5.385 1.00 77.56 110 VAL A C 1
ATOM 852 O O . VAL A 1 110 ? -0.152 -2.979 -4.470 1.00 77.56 110 VAL A O 1
ATOM 855 N N . ARG A 1 111 ? 0.738 -1.821 -6.169 1.00 81.06 111 ARG A N 1
ATOM 856 C CA . ARG A 1 111 ? -0.132 -0.660 -5.934 1.00 81.06 111 ARG A CA 1
ATOM 857 C C . ARG A 1 111 ? -1.594 -0.975 -6.243 1.00 81.06 111 ARG A C 1
ATOM 859 O O . ARG A 1 111 ? -2.468 -0.575 -5.480 1.00 81.06 111 ARG A O 1
ATOM 866 N N . GLN A 1 112 ? -1.849 -1.682 -7.341 1.00 83.06 112 GLN A N 1
ATOM 867 C CA . GLN A 1 112 ? -3.203 -2.069 -7.728 1.00 83.06 112 GLN A CA 1
ATOM 868 C C . GLN A 1 112 ? -3.781 -3.069 -6.727 1.00 83.06 112 GLN A C 1
ATOM 870 O O . GLN A 1 112 ? -4.879 -2.854 -6.223 1.00 83.06 112 GLN A O 1
ATOM 875 N N . ASP A 1 113 ? -3.019 -4.104 -6.376 1.00 82.50 113 ASP A N 1
ATOM 876 C CA . ASP A 1 113 ? -3.449 -5.105 -5.402 1.00 82.50 113 ASP A CA 1
ATOM 877 C C . ASP A 1 113 ? -3.690 -4.478 -4.026 1.00 82.50 113 ASP A C 1
ATOM 879 O O . ASP A 1 113 ? -4.671 -4.809 -3.361 1.00 82.50 113 ASP A O 1
ATOM 883 N N . LEU A 1 114 ? -2.832 -3.541 -3.601 1.00 86.12 114 LEU A N 1
ATOM 884 C CA . LEU A 1 114 ? -3.012 -2.830 -2.340 1.00 86.12 114 LEU A CA 1
ATOM 885 C C . LEU A 1 114 ? -4.270 -1.961 -2.365 1.00 86.12 114 LEU A C 1
ATOM 887 O O . LEU A 1 114 ? -5.036 -1.974 -1.404 1.00 86.12 114 LEU A O 1
ATOM 891 N N . ARG A 1 115 ? -4.503 -1.230 -3.459 1.00 88.31 115 ARG A N 1
ATOM 892 C CA . ARG A 1 115 ? -5.712 -0.421 -3.634 1.00 88.31 115 ARG A CA 1
ATOM 893 C C . ARG A 1 115 ? -6.965 -1.289 -3.542 1.00 88.31 115 ARG A C 1
ATOM 895 O O . ARG A 1 115 ? -7.828 -0.997 -2.723 1.00 88.31 115 ARG A O 1
ATOM 902 N N . LEU A 1 116 ? -7.013 -2.388 -4.295 1.00 88.25 116 LEU A N 1
ATOM 903 C CA . LEU A 1 116 ? -8.133 -3.333 -4.278 1.00 88.25 116 LEU A CA 1
ATOM 904 C C . LEU A 1 116 ? -8.346 -3.950 -2.891 1.00 88.25 116 LEU A C 1
ATOM 906 O O . LEU A 1 116 ? -9.483 -4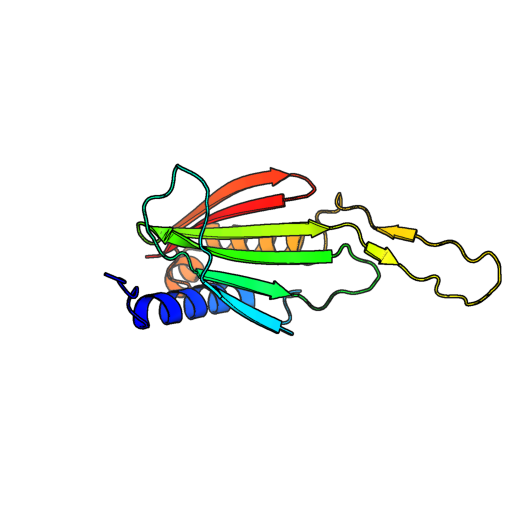.106 -2.450 1.00 88.25 116 LEU A O 1
ATOM 910 N N . ALA A 1 117 ? -7.268 -4.293 -2.184 1.00 86.81 117 ALA A N 1
ATOM 911 C CA . ALA A 1 117 ? -7.356 -4.828 -0.831 1.00 86.81 117 ALA A CA 1
ATOM 912 C C . ALA A 1 117 ? -7.932 -3.802 0.154 1.00 86.81 117 ALA A C 1
ATOM 914 O O . ALA A 1 117 ? -8.821 -4.140 0.931 1.00 86.81 117 ALA A O 1
ATOM 915 N N . LEU A 1 118 ? -7.473 -2.549 0.110 1.00 89.56 118 LEU A N 1
ATOM 916 C CA . LEU A 1 118 ? -7.957 -1.494 1.002 1.00 89.56 118 LEU A CA 1
ATOM 917 C C . LEU A 1 118 ? -9.392 -1.071 0.677 1.00 89.56 118 LEU A C 1
ATOM 919 O O . LEU A 1 118 ? -10.181 -0.898 1.599 1.00 89.56 118 LEU A O 1
ATOM 923 N N . GLU A 1 119 ? -9.756 -0.977 -0.603 1.00 90.19 119 GLU A N 1
ATOM 924 C CA . GLU A 1 119 ? -11.139 -0.739 -1.040 1.00 90.19 119 GLU A CA 1
ATOM 925 C C . GLU A 1 119 ? -12.059 -1.879 -0.574 1.00 90.19 119 GLU A C 1
ATOM 927 O O . GLU A 1 119 ? -13.149 -1.634 -0.053 1.00 90.19 119 GLU A O 1
ATOM 932 N N . ARG A 1 120 ? -11.594 -3.133 -0.660 1.00 89.19 120 ARG A N 1
ATOM 933 C CA . ARG A 1 120 ? -12.322 -4.293 -0.130 1.00 89.19 120 ARG A CA 1
ATOM 934 C C . ARG A 1 120 ? -12.490 -4.224 1.385 1.00 89.19 120 ARG A C 1
ATOM 936 O O . ARG A 1 120 ? -13.580 -4.506 1.874 1.00 89.19 120 ARG A O 1
ATOM 943 N N . VAL A 1 121 ? -11.440 -3.868 2.129 1.00 88.56 121 VAL A N 1
ATOM 944 C CA . VAL A 1 121 ? -11.545 -3.676 3.583 1.00 88.56 121 VAL A CA 1
ATOM 945 C C . VAL A 1 121 ? -12.536 -2.558 3.880 1.00 88.56 121 VAL A C 1
ATOM 947 O O . VAL A 1 121 ? -13.409 -2.747 4.711 1.00 88.56 121 VAL A O 1
ATOM 950 N N . GLN A 1 122 ? -12.480 -1.433 3.170 1.00 89.88 122 GLN A N 1
ATOM 951 C CA . GLN A 1 122 ? -13.402 -0.317 3.370 1.00 89.88 122 GLN A CA 1
ATOM 952 C C . GLN A 1 122 ? -14.871 -0.712 3.134 1.00 89.88 122 GLN A C 1
ATOM 954 O O . GLN A 1 122 ? -15.743 -0.294 3.897 1.00 89.88 122 GLN A O 1
ATOM 959 N N . GLY A 1 123 ? -15.140 -1.531 2.114 1.00 89.50 123 GLY A N 1
ATOM 960 C CA . GLY A 1 123 ? -16.488 -1.985 1.761 1.00 89.50 123 GLY A CA 1
ATOM 961 C C . GLY A 1 123 ? -17.045 -3.138 2.608 1.00 89.50 123 GLY A C 1
ATOM 962 O O . GLY A 1 123 ? -18.253 -3.361 2.594 1.00 89.50 123 GLY A O 1
ATOM 963 N N . ASP A 1 124 ? -16.212 -3.870 3.354 1.00 91.19 124 ASP A N 1
ATOM 964 C CA . ASP A 1 124 ? -16.624 -5.074 4.089 1.00 91.19 124 ASP A CA 1
ATOM 965 C C . ASP A 1 124 ? -16.503 -4.890 5.612 1.00 91.19 124 ASP A C 1
ATOM 967 O O . ASP A 1 124 ? -15.425 -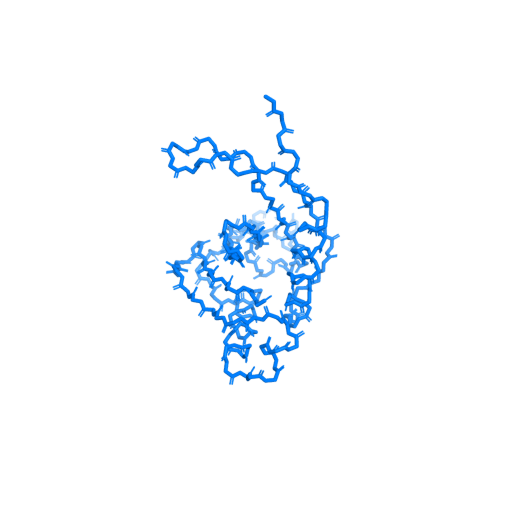4.970 6.204 1.00 91.19 124 ASP A O 1
ATOM 971 N N . ASN A 1 125 ? -17.650 -4.713 6.277 1.00 89.81 125 ASN A N 1
ATOM 972 C CA . ASN A 1 125 ? -17.737 -4.548 7.734 1.00 89.81 125 ASN A CA 1
ATOM 973 C C . ASN A 1 125 ? -17.144 -5.725 8.521 1.00 89.81 125 ASN A C 1
ATOM 975 O O . ASN A 1 125 ? -16.616 -5.522 9.615 1.00 89.81 125 ASN A O 1
ATOM 979 N N . ARG A 1 126 ? -17.241 -6.956 8.001 1.00 88.88 126 ARG A N 1
ATOM 980 C CA . ARG A 1 126 ? -16.688 -8.139 8.673 1.00 88.88 126 ARG A CA 1
ATOM 981 C C . ARG A 1 126 ? -15.167 -8.119 8.592 1.00 88.88 126 ARG A C 1
ATOM 983 O O . ARG A 1 126 ? -14.509 -8.405 9.590 1.00 88.88 126 ARG A O 1
ATOM 990 N N . LEU A 1 127 ? -14.610 -7.745 7.438 1.00 85.50 127 LEU A N 1
ATOM 991 C CA . LEU A 1 127 ? -13.163 -7.573 7.281 1.00 85.50 127 LEU A CA 1
ATOM 992 C C . LEU A 1 127 ? -12.627 -6.416 8.125 1.00 85.50 127 LEU A C 1
ATOM 994 O O . LEU A 1 127 ? -11.597 -6.596 8.767 1.00 85.50 127 LEU A O 1
ATOM 998 N N . ARG A 1 128 ? -13.338 -5.283 8.197 1.00 88.94 128 ARG A N 1
ATOM 999 C CA . ARG A 1 128 ? -12.980 -4.156 9.077 1.00 88.94 128 ARG A CA 1
ATOM 1000 C C . ARG A 1 128 ? -12.851 -4.570 10.532 1.00 88.94 128 ARG A C 1
ATOM 1002 O O . ARG A 1 128 ? -11.795 -4.378 11.120 1.00 88.94 128 ARG A O 1
ATOM 1009 N N . ARG A 1 129 ? -13.879 -5.229 11.077 1.00 87.75 129 ARG A N 1
ATOM 1010 C CA . ARG A 1 129 ? -13.859 -5.743 12.458 1.00 87.75 129 ARG A CA 1
ATOM 1011 C C . ARG A 1 129 ? -12.756 -6.771 12.684 1.00 87.75 129 ARG A C 1
ATOM 1013 O O . ARG A 1 129 ? -12.153 -6.792 13.739 1.00 87.75 129 ARG A O 1
ATOM 1020 N N . ARG A 1 130 ? -12.481 -7.631 11.700 1.00 85.31 130 ARG A N 1
ATOM 1021 C CA . ARG A 1 130 ? -11.425 -8.650 11.807 1.00 85.31 130 ARG A CA 1
ATOM 1022 C C . ARG A 1 130 ? -10.011 -8.056 11.793 1.00 85.31 130 ARG A C 1
ATOM 1024 O O . ARG A 1 130 ? -9.082 -8.695 12.284 1.00 85.31 130 ARG A O 1
ATOM 1031 N N . LEU A 1 131 ? -9.835 -6.905 11.150 1.00 82.50 131 LEU A N 1
ATOM 1032 C CA . LEU A 1 131 ? -8.551 -6.217 11.007 1.00 82.50 131 LEU A CA 1
ATOM 1033 C C . LEU A 1 131 ? -8.397 -5.035 11.972 1.00 82.50 131 LEU A C 1
ATOM 1035 O O . LEU A 1 131 ? -7.399 -4.329 11.863 1.00 82.50 131 LEU A O 1
ATOM 1039 N N . ASP A 1 132 ? -9.360 -4.830 12.874 1.00 87.19 132 ASP A N 1
ATOM 1040 C CA . ASP A 1 132 ? -9.419 -3.695 13.798 1.00 87.19 132 ASP A CA 1
ATOM 1041 C C . ASP A 1 132 ? -9.308 -2.347 13.062 1.00 87.19 132 ASP A C 1
ATOM 1043 O O . ASP A 1 132 ? -8.578 -1.454 13.470 1.00 87.19 132 ASP A O 1
ATOM 1047 N N . VAL A 1 133 ? -10.004 -2.211 11.926 1.00 87.50 133 VAL A N 1
ATOM 1048 C CA . VAL A 1 133 ? -10.015 -0.995 11.096 1.00 87.50 133 VAL A CA 1
ATOM 1049 C C . VAL A 1 133 ? -11.353 -0.283 11.231 1.00 87.50 133 VAL A C 1
ATOM 1051 O O . VAL A 1 133 ? -12.391 -0.815 10.840 1.00 87.50 133 VAL A O 1
ATOM 1054 N N . GLU A 1 134 ? -11.328 0.961 11.692 1.00 90.38 134 GLU A N 1
ATOM 1055 C CA . GLU A 1 134 ? -12.511 1.814 11.765 1.00 90.38 134 GLU A CA 1
ATOM 1056 C C . GLU A 1 134 ? -12.776 2.496 10.414 1.00 90.38 134 GLU A C 1
ATOM 1058 O O . GLU A 1 134 ? -13.862 2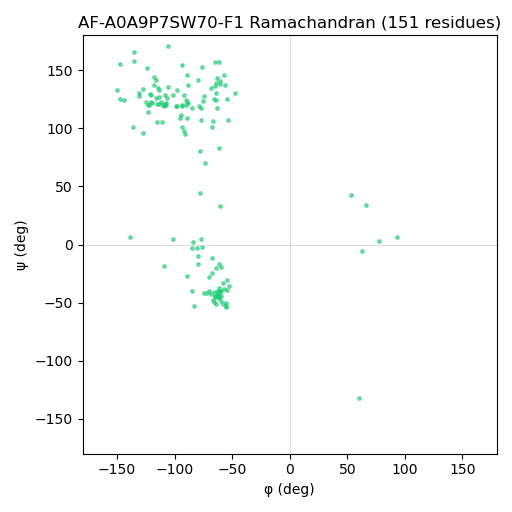.371 9.828 1.00 90.38 134 GLU A O 1
ATOM 1063 N N . SER A 1 135 ? -11.754 3.164 9.866 1.00 90.75 135 SER A N 1
ATOM 1064 C CA . SER A 1 135 ? -11.857 3.907 8.608 1.00 90.75 135 SER A CA 1
ATOM 1065 C C . SER A 1 135 ? -10.565 3.899 7.791 1.00 90.75 135 SER A C 1
ATOM 1067 O O . SER A 1 135 ? -9.465 3.729 8.314 1.00 90.75 135 SER A O 1
ATOM 1069 N N . ILE A 1 136 ? -10.711 4.083 6.476 1.00 92.00 136 ILE A N 1
ATOM 1070 C CA . ILE A 1 136 ? -9.613 4.209 5.513 1.00 92.00 136 ILE A CA 1
ATOM 1071 C C . ILE A 1 136 ? -9.889 5.448 4.661 1.00 92.00 136 ILE A C 1
ATOM 1073 O O . ILE A 1 136 ? -10.982 5.597 4.116 1.00 92.00 136 ILE A O 1
ATOM 1077 N N . LYS A 1 137 ? -8.894 6.326 4.519 1.00 93.62 137 LYS A N 1
ATOM 1078 C CA . LYS A 1 137 ? -8.962 7.529 3.684 1.00 93.62 137 LYS A CA 1
ATOM 1079 C C . LYS A 1 137 ? -7.733 7.629 2.792 1.00 93.62 137 LYS A C 1
ATOM 1081 O O . LYS A 1 137 ? -6.611 7.604 3.285 1.00 93.62 137 LYS A O 1
ATOM 1086 N N . VAL A 1 138 ? -7.927 7.806 1.488 1.00 92.75 138 VAL A N 1
ATOM 1087 C CA . VAL A 1 138 ? -6.832 8.181 0.579 1.00 92.75 138 VAL A CA 1
ATOM 1088 C C . VAL A 1 138 ? -6.520 9.659 0.800 1.00 92.75 138 VAL A C 1
ATOM 1090 O O . VAL A 1 138 ? -7.411 10.500 0.697 1.00 92.75 138 VAL A O 1
ATOM 1093 N N . VAL A 1 139 ? -5.272 9.982 1.132 1.00 92.38 139 VAL A N 1
ATOM 1094 C CA . VAL A 1 139 ? -4.827 11.370 1.373 1.00 92.38 139 VAL A CA 1
ATOM 1095 C C . VAL A 1 139 ? -3.907 11.889 0.274 1.00 92.38 139 VAL A C 1
ATOM 1097 O O . VAL A 1 139 ? -3.744 13.097 0.127 1.00 92.38 139 VAL A O 1
ATOM 1100 N N . LYS A 1 140 ? -3.325 10.989 -0.523 1.00 91.00 140 LYS A N 1
ATOM 1101 C CA . LYS A 1 140 ? -2.499 11.340 -1.676 1.00 91.00 140 LYS A CA 1
ATOM 1102 C C . LYS A 1 140 ? -2.612 10.261 -2.742 1.00 91.00 140 LYS A C 1
ATOM 1104 O O . LYS A 1 140 ? -2.466 9.086 -2.426 1.00 91.00 140 LYS A O 1
ATOM 1109 N N . ASP A 1 141 ? -2.818 10.661 -3.991 1.00 89.88 141 ASP A N 1
ATOM 1110 C CA . ASP A 1 141 ? -2.792 9.763 -5.147 1.00 89.88 141 ASP A CA 1
ATOM 1111 C C . ASP A 1 141 ? -2.004 10.439 -6.271 1.00 89.88 141 ASP A C 1
ATOM 1113 O O . ASP A 1 141 ? -2.461 11.382 -6.914 1.00 89.88 141 ASP A O 1
ATOM 1117 N N . THR A 1 142 ? -0.752 10.025 -6.436 1.00 86.81 142 THR A N 1
ATOM 1118 C CA . THR A 1 142 ? 0.132 10.503 -7.498 1.00 86.81 142 THR A CA 1
ATOM 1119 C C . THR A 1 142 ? 0.849 9.314 -8.127 1.00 86.81 142 THR A C 1
ATOM 1121 O O . THR A 1 142 ? 1.072 8.306 -7.451 1.00 86.81 142 THR A O 1
ATOM 1124 N N . PRO A 1 143 ? 1.343 9.437 -9.373 1.00 80.69 143 PRO A N 1
ATOM 1125 C CA . PRO A 1 143 ? 2.109 8.367 -10.008 1.00 80.69 143 PRO A CA 1
ATOM 1126 C C . PRO A 1 143 ? 3.289 7.869 -9.163 1.00 80.69 143 PRO A C 1
ATOM 1128 O O . PRO A 1 143 ? 3.590 6.685 -9.132 1.00 80.69 143 PRO A O 1
ATOM 1131 N N . ARG A 1 144 ? 3.966 8.743 -8.415 1.00 81.75 144 ARG A N 1
ATOM 1132 C CA . ARG A 1 144 ? 5.125 8.333 -7.602 1.00 81.75 144 ARG A CA 1
ATOM 1133 C C . ARG A 1 144 ? 4.754 7.885 -6.196 1.00 81.75 144 ARG A C 1
ATOM 1135 O O . ARG A 1 144 ? 5.469 7.072 -5.621 1.00 81.75 144 ARG A O 1
ATOM 1142 N N . ASN A 1 145 ? 3.657 8.387 -5.647 1.00 87.69 145 ASN A N 1
ATOM 1143 C CA . ASN A 1 145 ? 3.310 8.207 -4.245 1.00 87.69 145 ASN A CA 1
ATOM 1144 C C . ASN A 1 145 ? 1.789 8.140 -4.063 1.00 87.69 145 ASN A C 1
ATOM 1146 O O . ASN A 1 145 ? 1.086 9.073 -4.455 1.00 87.69 145 ASN A O 1
ATOM 1150 N N . MET A 1 146 ? 1.319 7.072 -3.425 1.00 89.75 146 MET A N 1
ATOM 1151 C CA . MET A 1 146 ? -0.059 6.924 -2.975 1.00 89.75 146 MET A CA 1
ATOM 1152 C C . MET A 1 146 ? -0.067 6.717 -1.461 1.00 89.75 146 MET A C 1
ATOM 1154 O O . MET A 1 146 ? 0.681 5.885 -0.955 1.00 89.75 146 MET A O 1
ATOM 1158 N N . GLU A 1 147 ? -0.878 7.478 -0.735 1.00 92.19 147 GLU A N 1
ATOM 1159 C CA . GLU A 1 147 ? -0.915 7.457 0.727 1.00 92.19 147 GLU A CA 1
ATOM 1160 C C . GLU A 1 147 ? -2.343 7.235 1.226 1.00 92.19 147 GLU A C 1
ATOM 1162 O O . GLU A 1 147 ? -3.283 7.915 0.799 1.00 92.19 147 GLU A O 1
ATOM 1167 N N . TRP A 1 148 ? -2.479 6.325 2.186 1.00 92.94 148 TRP A N 1
ATOM 1168 C CA . TRP A 1 148 ? -3.705 6.058 2.924 1.00 92.94 148 TRP A CA 1
ATOM 1169 C C . TRP A 1 148 ? -3.506 6.384 4.396 1.00 92.94 148 TRP A C 1
ATOM 1171 O O . TRP A 1 148 ? -2.462 6.097 4.981 1.00 92.94 148 TRP A O 1
ATOM 1181 N N . LEU A 1 149 ? -4.536 6.954 4.998 1.00 91.69 149 LEU A N 1
ATOM 1182 C CA . LEU A 1 149 ? -4.664 7.149 6.426 1.00 91.69 149 LEU A CA 1
ATOM 1183 C C . LEU A 1 149 ? -5.715 6.165 6.939 1.00 91.69 149 LEU A C 1
ATOM 1185 O O . LEU A 1 149 ? -6.841 6.148 6.446 1.00 91.69 149 LEU A O 1
ATOM 1189 N N . ILE A 1 150 ? -5.322 5.319 7.882 1.00 90.75 150 ILE A N 1
ATOM 1190 C CA . ILE A 1 150 ? -6.119 4.195 8.370 1.00 90.75 150 ILE A CA 1
ATOM 1191 C C . ILE A 1 150 ? -6.293 4.379 9.866 1.00 90.75 150 ILE A C 1
ATOM 1193 O O . ILE A 1 150 ? -5.302 4.449 10.587 1.00 90.75 150 ILE A O 1
ATOM 1197 N N . LEU A 1 151 ? -7.532 4.497 10.324 1.00 89.56 151 LEU A N 1
ATOM 1198 C CA . LEU A 1 151 ? -7.847 4.556 11.745 1.00 89.56 151 LEU A CA 1
ATOM 1199 C C . LEU A 1 151 ? -8.059 3.134 12.253 1.00 89.56 151 LEU A C 1
ATOM 1201 O O . LEU A 1 151 ? -8.894 2.410 11.703 1.00 89.56 151 LEU A O 1
ATOM 1205 N N . LEU A 1 152 ? -7.278 2.740 13.255 1.00 85.06 152 LEU A N 1
ATOM 1206 C CA . LEU A 1 152 ? -7.457 1.466 13.940 1.00 85.06 152 LEU A CA 1
ATOM 1207 C C . LEU A 1 152 ? -8.423 1.631 15.121 1.00 85.06 152 LEU A C 1
ATOM 1209 O O . LEU A 1 152 ? -8.442 2.697 15.737 1.00 85.06 152 LEU A O 1
ATOM 1213 N N . SER A 1 153 ? -9.213 0.588 15.390 1.00 78.44 153 SER A N 1
ATOM 1214 C CA . SER A 1 153 ? -10.175 0.511 16.501 1.00 78.44 153 SER A CA 1
ATOM 1215 C C . SER A 1 153 ? -9.548 0.005 17.797 1.00 78.44 153 SER A C 1
ATOM 1217 O O . SER A 1 153 ? -8.471 -0.629 17.741 1.00 78.44 153 SER A O 1
#

Radius of gyration: 17.56 Å; Cα contacts (8 Å, |Δi|>4): 257; chains: 1; bounding box: 45×33×58 Å

Sequence (153 aa):
MAETAPISTTLDFIISVKRMLRSVKSIDFTQAKVTPSFSASNQDDGARSRVLVVKTVQDDSLPIHVLECRQLKNGYVKLSSYQYSKSVKPRSTKRGALRFIMPTGQCKGVRQDLRLALERVQGDNRLRRRLDVESIKVVKDTPRNMEWLILLS

Mean predicted aligned error: 10.6 Å

Nearest PDB structures (foldseek):
  2vgr-assembly4_D  TM=2.706E-01  e=4.621E-01  Prochlorococcus phage P-SSM2
  2vgr-assembly2_B  TM=2.888E-01  e=8.788E-01  Prochlorococcus phage P-SSM2
  2x9i-assembly3_C  TM=3.560E-01  e=1.991E+00  Prochlorococcus phage P-SSM2
  2vgr-assembly3_C  TM=2.950E-01  e=1.110E+00  Prochlorococcus phage P-SSM2
  2x9i-assembly4_D  TM=2.900E-01  e=1.991E+00  Prochlorococcus phage P-SSM2

Solvent-accessible surface area (backbone atoms only — not comparable to full-atom values): 8776 Å² total; per-residue (Å²): 134,85,83,71,78,59,72,62,66,50,54,52,49,52,48,44,52,48,61,57,48,69,64,19,85,58,57,44,84,79,44,77,48,80,40,84,42,81,72,92,52,102,82,61,84,86,67,81,27,43,31,41,40,38,42,48,68,71,61,80,93,50,43,44,54,42,37,39,37,33,52,49,80,91,53,28,35,39,40,36,43,37,37,37,66,32,78,36,78,47,97,51,91,55,92,85,55,67,71,48,73,38,64,34,74,64,83,50,66,56,59,36,38,44,49,55,39,52,52,48,37,70,74,29,70,69,52,15,65,74,56,40,41,73,48,74,42,80,78,42,85,48,61,48,40,34,30,36,43,32,35,48,104

Secondary structure (DSSP, 8-state):
------HHHHHHHHHHHHHHHTT-TT--EEEEEEEEE----TTS-S--EEEEEEEEP--TTS-EEEEEEEE-STTEEEEEEEEE-EEEPPS--STTPPPEEEPTT---THHHHHHHHHHHHHH-HHHHHHTTEEEEEEEEE-SSEEEEEEEE-

Organism: NCBI:txid123648

Foldseek 3Di:
DDDDPDPVVVVVQVVLVVLLCVQQPQADQPDWDWDQDDPPDPPAPDDRKIWTWGFTDDDLLAFGWIWIWIDDPPQKIKIKIFGHKDWRDFPDPDDPGDIDIHDLQDCDRRNVSSVVSLVVCQVDPVSCVVSQWDDKDWPDDDSGMTMIMTHGD

pLDDT: mean 72.73, std 14.8, range [33.38, 93.62]